Protein AF-A0A484GAE0-F1 (afdb_monomer_lite)

Foldseek 3Di:
DDDQPAAQDLDHPVVLQVQLQVQQCVLCVPQQADDPVCPQVSVQSSVVSSLVVSQVSRAPVVRDRDDDDDDTDDDDDDDDDDDDDDADSHHWHKDKDWHPSCVSRVDIDIDMDTDHDD

Secondary structure (DSSP, 8-state):
-----PPPPSS-HHHHHHHHHHHHHHHHTT-SS--GGGHHHHHHHHHHHHHHHHHHHHPPTTPPPPP-------PPS---------S-TTT-EEEEEEEGGGGGGT--EEEEEEE---

Organism: Colletotrichum orbiculare (strain 104-T / ATCC 96160 / CBS 514.97 / LARS 414 / MAFF 240422) (NCBI:txid1213857)

Structure (mmCIF, N/CA/C/O backbone):
data_AF-A0A484GAE0-F1
#
_entry.id   AF-A0A484GAE0-F1
#
loop_
_atom_site.group_PDB
_atom_site.id
_atom_site.type_symbol
_atom_site.label_atom_id
_atom_site.label_alt_id
_atom_site.label_comp_id
_atom_site.label_asym_id
_atom_site.label_entity_id
_atom_site.label_seq_id
_atom_site.pdbx_PDB_ins_code
_atom_site.Cartn_x
_atom_site.Cartn_y
_atom_site.Cartn_z
_atom_site.occupancy
_atom_site.B_iso_or_equiv
_atom_site.auth_seq_id
_atom_site.auth_comp_id
_atom_site.auth_asym_id
_atom_site.auth_atom_id
_atom_site.pdbx_PDB_model_num
ATOM 1 N N . MET A 1 1 ? -7.225 24.459 23.751 1.00 38.34 1 MET A N 1
ATOM 2 C CA . MET A 1 1 ? -7.377 23.717 22.484 1.00 38.34 1 MET A CA 1
ATOM 3 C C . MET A 1 1 ? -6.758 22.351 22.712 1.00 38.34 1 MET A C 1
ATOM 5 O O . MET A 1 1 ? -5.546 22.277 22.851 1.00 38.34 1 MET A O 1
ATOM 9 N N . SER A 1 2 ? -7.572 21.317 22.921 1.00 40.53 2 SER A N 1
ATOM 10 C CA . SER A 1 2 ? -7.071 19.954 23.134 1.00 40.53 2 SER A CA 1
ATOM 11 C C . SER A 1 2 ? -6.417 19.468 21.843 1.00 40.53 2 SER A C 1
ATOM 13 O O . SER A 1 2 ? -6.988 19.663 20.772 1.00 40.53 2 SER A O 1
ATOM 15 N N . ALA A 1 3 ? -5.213 18.900 21.927 1.00 42.19 3 ALA A N 1
ATOM 16 C CA . ALA A 1 3 ? -4.573 18.282 20.771 1.00 42.19 3 ALA A CA 1
ATOM 17 C C . ALA A 1 3 ? -5.516 17.211 20.191 1.00 42.19 3 ALA A C 1
ATOM 19 O O . ALA A 1 3 ? -6.124 16.481 20.981 1.00 42.19 3 ALA A O 1
ATOM 20 N N . PRO A 1 4 ? -5.675 17.115 18.859 1.00 52.09 4 PRO A N 1
ATOM 21 C CA . PRO A 1 4 ? -6.492 16.064 18.274 1.00 52.09 4 PRO A CA 1
ATOM 22 C C . PRO A 1 4 ? -5.880 14.719 18.670 1.00 52.09 4 PRO A C 1
ATOM 24 O O . PRO A 1 4 ? -4.743 14.413 18.310 1.00 52.09 4 PRO A O 1
ATOM 27 N N . THR A 1 5 ? -6.602 13.937 19.469 1.00 54.62 5 THR A N 1
ATOM 28 C CA . THR A 1 5 ? -6.259 12.539 19.727 1.00 54.62 5 THR A CA 1
ATOM 29 C C . THR A 1 5 ? -6.414 11.801 18.411 1.00 54.62 5 THR A C 1
ATOM 31 O O . THR A 1 5 ? -7.533 11.530 17.988 1.00 54.62 5 THR A O 1
ATOM 34 N N . THR A 1 6 ? -5.306 11.535 17.727 1.00 67.12 6 THR A N 1
ATOM 35 C CA . THR A 1 6 ? -5.304 10.720 16.516 1.00 67.12 6 THR A CA 1
ATOM 36 C C . THR A 1 6 ? -5.808 9.323 16.866 1.00 67.12 6 THR A C 1
ATOM 38 O O . THR A 1 6 ? -5.253 8.667 17.751 1.00 67.12 6 THR A O 1
ATOM 41 N N . ALA A 1 7 ? -6.876 8.875 16.197 1.00 82.06 7 ALA A N 1
ATOM 42 C CA . ALA A 1 7 ? -7.404 7.528 16.369 1.00 82.06 7 ALA A CA 1
ATOM 43 C C . ALA A 1 7 ? -6.282 6.496 16.194 1.00 82.06 7 ALA A C 1
ATOM 45 O O . ALA A 1 7 ? -5.466 6.582 15.269 1.00 82.06 7 ALA A O 1
ATOM 46 N N . THR A 1 8 ? -6.215 5.532 17.110 1.00 87.25 8 THR A N 1
ATOM 47 C CA . THR A 1 8 ? -5.205 4.475 17.036 1.00 87.25 8 THR A CA 1
ATOM 48 C C . THR A 1 8 ? -5.656 3.449 15.997 1.00 87.25 8 THR A C 1
ATOM 50 O O . THR A 1 8 ? -6.768 2.935 16.121 1.00 87.25 8 THR A O 1
ATOM 53 N N . PRO A 1 9 ? -4.841 3.141 14.974 1.00 90.62 9 PRO A N 1
ATOM 54 C CA . PRO A 1 9 ? -5.205 2.138 13.985 1.00 90.62 9 PRO A CA 1
ATOM 55 C C . PRO A 1 9 ? -5.290 0.745 14.626 1.00 90.62 9 PRO A C 1
ATOM 57 O O . PRO A 1 9 ? -4.556 0.460 15.576 1.00 90.62 9 PRO A O 1
ATOM 60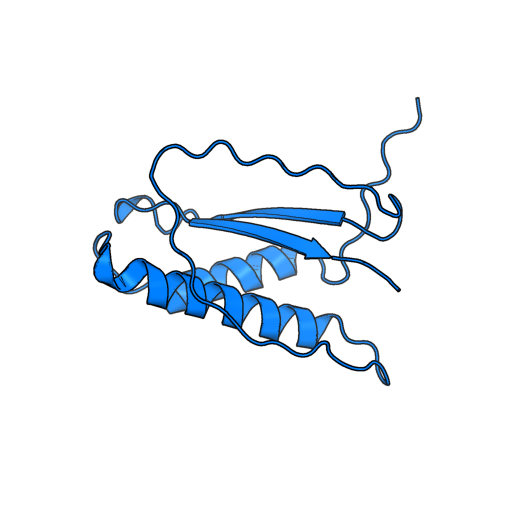 N N . PRO A 1 10 ? -6.109 -0.167 14.072 1.00 91.62 10 PRO A N 1
ATOM 61 C CA . PRO A 1 10 ? -6.232 -1.534 14.584 1.00 91.62 10 PRO A CA 1
ATOM 62 C C . PRO A 1 10 ? -4.955 -2.374 14.398 1.00 91.62 10 PRO A C 1
ATOM 64 O O . PRO A 1 10 ? -4.799 -3.415 15.026 1.00 91.62 10 PRO A O 1
ATOM 67 N N . VAL A 1 11 ? -4.028 -1.914 13.553 1.00 94.31 11 VAL A N 1
ATOM 68 C CA . VAL A 1 11 ? -2.691 -2.482 13.351 1.00 94.31 11 VAL A CA 1
ATOM 69 C C . VAL A 1 11 ? -1.672 -1.363 13.557 1.00 94.31 11 VAL A C 1
ATOM 71 O O . VAL A 1 11 ? -1.848 -0.263 13.036 1.00 94.31 11 VAL A O 1
ATOM 74 N N . ALA A 1 12 ? -0.592 -1.623 14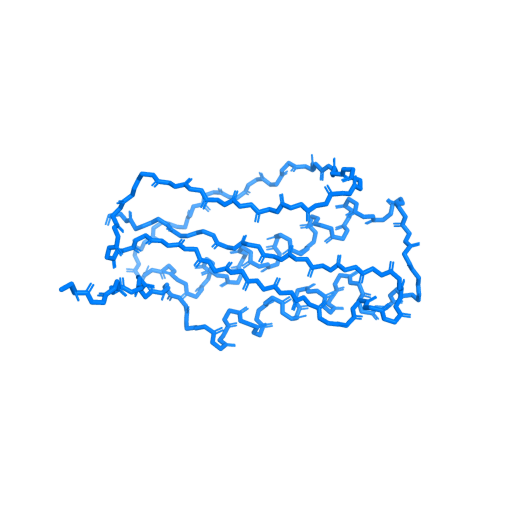.299 1.00 94.50 12 ALA A N 1
ATOM 75 C CA . ALA A 1 12 ? 0.415 -0.607 14.614 1.00 94.50 12 ALA A CA 1
ATOM 76 C C . ALA A 1 12 ? 1.014 0.040 13.349 1.00 94.50 12 ALA A C 1
ATOM 78 O O . ALA A 1 12 ? 1.310 -0.647 12.372 1.00 94.50 12 ALA A O 1
ATOM 79 N N . PHE A 1 13 ? 1.288 1.350 13.379 1.00 93.50 13 PHE A N 1
ATOM 80 C CA . PHE A 1 13 ? 1.790 2.096 12.212 1.00 93.50 13 PHE A CA 1
ATOM 81 C C . PHE A 1 13 ? 3.054 1.499 11.577 1.00 93.50 13 PHE A C 1
ATOM 83 O O . PHE A 1 13 ? 3.151 1.414 10.354 1.00 93.50 13 PHE A O 1
ATOM 90 N N . ASN A 1 14 ? 4.009 1.037 12.390 1.00 95.50 14 ASN A N 1
ATOM 91 C CA . ASN A 1 14 ? 5.219 0.381 11.881 1.00 95.50 14 ASN A CA 1
ATOM 92 C C . ASN A 1 14 ? 4.886 -0.893 11.096 1.00 95.50 14 ASN A C 1
ATOM 94 O O . ASN A 1 14 ? 5.528 -1.187 10.089 1.00 95.50 14 ASN A O 1
ATOM 98 N N . ARG A 1 15 ? 3.858 -1.624 11.534 1.00 97.12 15 ARG A N 1
ATOM 99 C CA . ARG A 1 15 ? 3.395 -2.836 10.870 1.00 97.12 15 ARG A CA 1
ATOM 100 C C . ARG A 1 15 ? 2.609 -2.518 9.597 1.00 97.12 15 ARG A C 1
ATOM 102 O O . ARG A 1 15 ? 2.873 -3.138 8.574 1.00 97.12 15 ARG A O 1
ATOM 109 N N . LEU A 1 16 ? 1.752 -1.493 9.609 1.00 97.19 16 LEU A N 1
ATOM 110 C CA . LEU A 1 16 ? 1.100 -0.978 8.394 1.00 97.19 16 LEU A CA 1
ATOM 111 C C . LEU A 1 16 ? 2.123 -0.565 7.327 1.00 97.19 16 LEU A C 1
ATOM 113 O O . LEU A 1 16 ? 1.974 -0.923 6.159 1.00 97.19 16 LEU A O 1
ATOM 117 N N . LYS A 1 17 ? 3.203 0.117 7.734 1.00 96.69 17 LYS A N 1
ATOM 118 C CA . LYS A 1 17 ? 4.319 0.469 6.844 1.00 96.69 17 LYS A CA 1
ATOM 119 C C . LYS A 1 17 ? 4.963 -0.770 6.220 1.00 96.69 17 LYS A C 1
ATOM 121 O O . LYS A 1 17 ? 5.203 -0.769 5.016 1.00 96.69 17 LYS A O 1
ATOM 126 N N . GLN A 1 18 ? 5.229 -1.812 7.008 1.00 97.81 18 GLN A N 1
ATOM 127 C CA . GLN A 1 18 ? 5.789 -3.071 6.499 1.00 97.81 18 GLN A CA 1
ATOM 128 C C . GLN A 1 18 ? 4.841 -3.749 5.506 1.00 97.81 18 GLN A C 1
ATOM 130 O O . GLN A 1 18 ? 5.248 -4.011 4.382 1.00 97.81 18 GLN A O 1
ATOM 135 N N . ILE A 1 19 ? 3.565 -3.927 5.868 1.00 98.19 19 ILE A N 1
ATOM 136 C CA . ILE A 1 19 ? 2.539 -4.526 4.996 1.00 98.19 19 ILE A CA 1
ATOM 137 C C . ILE A 1 19 ? 2.463 -3.791 3.651 1.00 98.19 19 ILE A C 1
ATOM 139 O O . ILE A 1 19 ? 2.461 -4.417 2.592 1.00 98.19 19 ILE A O 1
ATOM 143 N N . ALA A 1 20 ? 2.422 -2.457 3.686 1.00 98.00 20 ALA A N 1
ATOM 144 C CA . ALA A 1 20 ? 2.374 -1.631 2.487 1.00 98.00 20 ALA A CA 1
ATOM 145 C C . ALA A 1 20 ? 3.656 -1.750 1.644 1.00 98.00 20 ALA A C 1
ATOM 147 O O . ALA A 1 20 ? 3.581 -1.873 0.422 1.00 98.00 20 ALA A O 1
ATOM 148 N N . THR A 1 21 ? 4.824 -1.761 2.294 1.00 97.81 21 THR A N 1
ATOM 149 C CA . THR A 1 21 ? 6.124 -1.934 1.626 1.00 97.81 21 THR A CA 1
ATOM 150 C C . THR A 1 21 ? 6.197 -3.287 0.921 1.00 97.81 21 THR A C 1
ATOM 152 O O . THR A 1 21 ? 6.539 -3.339 -0.259 1.00 97.81 21 THR A O 1
ATOM 155 N N . ASP A 1 22 ? 5.823 -4.367 1.607 1.00 98.00 22 ASP A N 1
ATOM 156 C CA . ASP A 1 22 ? 5.870 -5.731 1.078 1.00 98.00 22 ASP A CA 1
ATOM 157 C C . ASP A 1 22 ? 4.879 -5.916 -0.081 1.00 98.00 22 ASP A C 1
ATOM 159 O O . ASP A 1 22 ? 5.212 -6.533 -1.096 1.00 98.00 22 ASP A O 1
ATOM 163 N N . ALA A 1 23 ? 3.681 -5.327 0.019 1.00 98.06 23 ALA A N 1
ATOM 164 C CA . ALA A 1 23 ? 2.689 -5.345 -1.053 1.00 98.06 23 ALA A CA 1
ATOM 165 C C . ALA A 1 23 ? 3.196 -4.630 -2.317 1.00 98.06 23 ALA A C 1
ATOM 167 O O . ALA A 1 23 ? 3.086 -5.178 -3.419 1.00 98.06 23 ALA A O 1
ATOM 168 N N . CYS A 1 24 ? 3.798 -3.445 -2.167 1.00 97.56 24 CYS A N 1
ATOM 169 C CA . CYS A 1 24 ? 4.430 -2.726 -3.273 1.00 97.56 24 CYS A CA 1
ATOM 170 C C . CYS A 1 24 ? 5.603 -3.518 -3.859 1.00 97.56 24 CYS A C 1
ATOM 172 O O . CYS A 1 24 ? 5.671 -3.717 -5.071 1.00 97.56 24 CYS A O 1
ATOM 174 N N . GLN A 1 25 ? 6.500 -4.028 -3.013 1.00 96.56 25 GLN A N 1
ATOM 175 C CA . GLN A 1 25 ? 7.657 -4.803 -3.453 1.00 96.56 25 GLN A CA 1
ATOM 176 C C . GLN A 1 25 ? 7.234 -6.061 -4.225 1.00 96.56 25 GLN A C 1
ATOM 178 O O . GLN A 1 25 ? 7.826 -6.381 -5.252 1.00 96.56 25 GLN A O 1
ATOM 183 N N . SER A 1 26 ? 6.184 -6.751 -3.779 1.00 97.06 26 SER A N 1
ATOM 184 C CA . SER A 1 26 ? 5.651 -7.930 -4.466 1.00 97.06 26 SER A CA 1
ATOM 185 C C . SER A 1 26 ? 5.038 -7.598 -5.832 1.00 97.06 26 SER A C 1
ATOM 187 O O . SER A 1 26 ? 5.199 -8.375 -6.772 1.00 97.06 26 SER A O 1
ATOM 189 N N . ALA A 1 27 ? 4.345 -6.463 -5.959 1.00 96.50 27 ALA A N 1
ATOM 190 C CA . ALA A 1 27 ? 3.650 -6.096 -7.193 1.00 96.50 27 ALA A CA 1
ATOM 191 C C . ALA A 1 27 ? 4.572 -5.462 -8.245 1.00 96.50 27 ALA A C 1
ATOM 193 O O . ALA A 1 27 ? 4.474 -5.783 -9.428 1.00 96.50 27 ALA A O 1
ATOM 194 N N . ILE A 1 28 ? 5.468 -4.566 -7.820 1.00 95.31 28 ILE A N 1
ATOM 195 C CA . ILE A 1 28 ? 6.268 -3.721 -8.724 1.00 95.31 28 ILE A CA 1
ATOM 196 C C . ILE A 1 28 ? 7.780 -3.836 -8.500 1.00 95.31 28 ILE A C 1
ATOM 198 O O . ILE A 1 28 ? 8.562 -3.189 -9.199 1.00 95.31 28 ILE A O 1
ATOM 202 N N . GLY A 1 29 ? 8.233 -4.663 -7.554 1.00 94.06 29 GLY A N 1
ATOM 203 C CA . GLY A 1 29 ? 9.651 -4.809 -7.208 1.00 94.06 29 GLY A CA 1
ATOM 204 C C . GLY A 1 29 ? 10.533 -5.226 -8.384 1.00 94.06 29 GLY A C 1
ATOM 205 O O . GLY A 1 29 ? 11.629 -4.691 -8.524 1.00 94.06 29 GLY A O 1
ATOM 206 N N . ALA A 1 30 ? 10.021 -6.091 -9.262 1.00 94.25 30 ALA A N 1
ATOM 207 C CA . ALA A 1 30 ? 10.725 -6.586 -10.447 1.00 94.25 30 ALA A CA 1
ATOM 208 C C . ALA A 1 30 ? 10.540 -5.722 -11.712 1.00 94.25 30 ALA A C 1
ATOM 210 O O . ALA A 1 30 ? 11.144 -6.017 -12.738 1.00 94.25 30 ALA A O 1
ATOM 211 N N . ALA A 1 31 ? 9.695 -4.685 -11.681 1.00 94.50 31 ALA A N 1
ATOM 212 C CA . ALA A 1 31 ? 9.535 -3.788 -12.823 1.00 94.50 31 ALA A CA 1
ATOM 213 C C . ALA A 1 31 ? 10.766 -2.880 -12.963 1.00 94.50 31 ALA A C 1
ATOM 215 O O . ALA A 1 31 ? 11.210 -2.297 -11.977 1.00 94.50 31 ALA A O 1
ATOM 216 N N . GLU A 1 32 ? 11.292 -2.731 -14.177 1.00 93.06 32 GLU A N 1
ATOM 217 C CA . GLU A 1 32 ? 12.413 -1.819 -14.463 1.00 93.06 32 GLU A CA 1
ATOM 218 C C . GLU A 1 32 ? 11.934 -0.398 -14.789 1.00 93.06 32 GLU A C 1
ATOM 220 O O . GLU A 1 32 ? 12.619 0.579 -14.504 1.00 93.06 32 GLU A O 1
ATOM 225 N N . PHE A 1 33 ? 10.734 -0.278 -15.355 1.00 92.38 33 PHE A N 1
ATOM 226 C CA . PHE A 1 33 ? 10.130 0.981 -15.772 1.00 92.38 33 PHE A CA 1
ATOM 227 C C . PHE A 1 33 ? 8.612 0.947 -15.588 1.00 92.38 33 PHE A C 1
ATOM 229 O O . PHE A 1 33 ? 7.992 -0.116 -15.483 1.00 92.38 33 PHE A O 1
ATOM 236 N N . TYR A 1 34 ? 8.008 2.132 -15.560 1.00 90.06 34 TYR A N 1
ATOM 237 C CA . TYR A 1 34 ? 6.560 2.291 -15.594 1.00 90.06 34 TYR A CA 1
ATOM 238 C C . TYR A 1 34 ? 5.963 1.685 -16.871 1.00 90.06 34 TYR A C 1
ATOM 240 O O . TYR A 1 34 ? 6.326 2.062 -17.983 1.00 90.06 34 TYR A O 1
ATOM 248 N N . ASP A 1 35 ? 4.993 0.792 -16.699 1.00 91.38 35 ASP A N 1
ATOM 249 C CA . ASP A 1 35 ? 4.242 0.164 -17.781 1.00 91.38 35 ASP A CA 1
ATOM 250 C C . ASP A 1 35 ? 2.748 0.396 -17.545 1.00 91.38 35 ASP A C 1
ATOM 252 O O . ASP A 1 35 ? 2.141 -0.190 -16.646 1.00 91.38 35 ASP A O 1
ATOM 256 N N . HIS A 1 36 ? 2.153 1.277 -18.354 1.00 89.50 36 HIS A N 1
ATOM 257 C CA . HIS A 1 36 ? 0.749 1.657 -18.214 1.00 89.50 36 HIS A CA 1
ATOM 258 C C . HIS A 1 36 ? -0.191 0.446 -18.275 1.00 89.50 36 HIS A C 1
ATOM 260 O O . HIS A 1 36 ? -1.137 0.373 -17.490 1.00 89.50 36 HIS A O 1
ATOM 266 N N . ALA A 1 37 ? 0.100 -0.527 -19.145 1.00 91.62 37 ALA A N 1
ATOM 267 C CA . ALA A 1 37 ? -0.741 -1.706 -19.341 1.00 91.62 37 ALA A CA 1
ATOM 268 C C . ALA A 1 37 ? -0.779 -2.621 -18.105 1.00 91.62 37 ALA A C 1
ATOM 270 O O . ALA A 1 37 ? -1.734 -3.372 -17.922 1.00 91.62 37 ALA A O 1
ATOM 271 N N . LYS A 1 38 ? 0.231 -2.536 -17.231 1.00 93.19 38 LYS A N 1
ATOM 272 C CA . LYS A 1 38 ? 0.324 -3.337 -16.002 1.00 93.19 38 LYS A CA 1
ATOM 273 C C . LYS A 1 38 ? -0.211 -2.626 -14.766 1.00 93.19 38 LYS A C 1
ATOM 275 O O . LYS A 1 38 ? -0.393 -3.268 -13.735 1.00 93.19 38 LYS A O 1
ATOM 280 N N . THR A 1 39 ? -0.496 -1.326 -14.847 1.00 90.81 39 THR A N 1
ATOM 281 C CA . THR A 1 39 ? -0.927 -0.543 -13.675 1.00 90.81 39 THR A CA 1
ATOM 282 C C . THR A 1 39 ? -2.195 -1.080 -13.022 1.00 90.81 39 THR A C 1
ATOM 284 O O . THR A 1 39 ? -2.286 -1.091 -11.797 1.00 90.81 39 THR A O 1
ATOM 287 N N . GLU A 1 40 ? -3.147 -1.583 -13.808 1.00 88.06 40 GLU A N 1
ATOM 288 C CA . GLU A 1 40 ? -4.361 -2.215 -13.286 1.00 88.06 40 GLU A CA 1
ATOM 289 C C . GLU A 1 40 ? -4.037 -3.463 -12.453 1.00 88.06 40 GLU A C 1
ATOM 291 O O . GLU A 1 40 ? -4.527 -3.614 -11.329 1.00 88.06 40 GLU A O 1
ATOM 296 N N . GLN A 1 41 ? -3.170 -4.329 -12.982 1.00 93.00 41 GLN A N 1
ATOM 297 C CA . GLN A 1 41 ? -2.718 -5.538 -12.301 1.00 93.00 41 GLN A CA 1
ATOM 298 C C . GLN A 1 41 ? -1.965 -5.188 -11.012 1.00 93.00 41 GLN A C 1
ATOM 300 O O . GLN A 1 41 ? -2.267 -5.746 -9.956 1.00 93.00 41 GLN A O 1
ATOM 305 N N . TRP A 1 42 ? -1.022 -4.243 -11.079 1.00 95.00 42 TRP A N 1
ATOM 306 C CA . TRP A 1 42 ? -0.233 -3.808 -9.927 1.00 95.00 42 TRP A CA 1
ATOM 307 C C . TRP A 1 42 ? -1.106 -3.207 -8.826 1.00 95.00 42 TRP A C 1
ATOM 309 O O . TRP A 1 42 ? -0.995 -3.620 -7.673 1.00 95.00 42 TRP A O 1
ATOM 319 N N . ASN A 1 43 ? -2.027 -2.302 -9.172 1.00 92.81 43 ASN A N 1
ATOM 320 C CA . ASN A 1 43 ? -2.959 -1.712 -8.209 1.00 92.81 43 ASN A CA 1
ATOM 321 C C . ASN A 1 43 ? -3.835 -2.784 -7.554 1.00 92.81 43 ASN A C 1
ATOM 323 O O . ASN A 1 43 ? -3.960 -2.819 -6.330 1.00 92.81 43 ASN A O 1
ATOM 327 N N . SER A 1 44 ? -4.394 -3.697 -8.350 1.00 93.00 44 SER A N 1
ATOM 328 C CA . SER A 1 44 ? -5.249 -4.773 -7.836 1.00 93.00 44 SER A CA 1
ATOM 329 C C . SER A 1 44 ? -4.488 -5.706 -6.890 1.00 93.00 44 SER A C 1
ATOM 331 O O . SER A 1 44 ? -5.021 -6.092 -5.845 1.00 93.00 44 SER A O 1
ATOM 333 N N . GLN A 1 45 ? -3.232 -6.031 -7.212 1.00 95.06 45 GLN A N 1
ATOM 334 C CA . GLN A 1 45 ? -2.364 -6.850 -6.366 1.00 95.06 45 GLN A CA 1
ATOM 335 C C . GLN A 1 45 ? -2.013 -6.140 -5.053 1.00 95.06 45 GLN A C 1
ATOM 337 O O . GLN A 1 45 ? -2.121 -6.756 -3.993 1.00 95.06 45 GLN A O 1
ATOM 342 N N . ILE A 1 46 ? -1.646 -4.854 -5.096 1.00 95.75 46 ILE A N 1
ATOM 343 C CA . ILE A 1 46 ? -1.321 -4.065 -3.897 1.00 95.75 46 ILE A CA 1
ATOM 344 C C . ILE A 1 46 ? -2.539 -3.979 -2.973 1.00 95.75 46 ILE A C 1
ATOM 346 O O . ILE A 1 46 ? -2.439 -4.332 -1.797 1.00 95.75 46 ILE A O 1
ATOM 350 N N . ILE A 1 47 ? -3.701 -3.585 -3.508 1.00 94.25 47 ILE A N 1
ATOM 351 C CA . ILE A 1 47 ? -4.952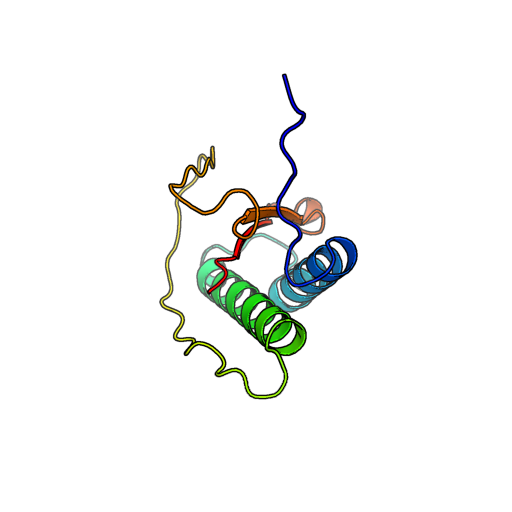 -3.466 -2.743 1.00 94.25 47 ILE A CA 1
ATOM 352 C C . ILE A 1 47 ? -5.315 -4.814 -2.107 1.00 94.25 47 ILE A C 1
ATOM 354 O O . ILE A 1 47 ? -5.607 -4.871 -0.912 1.00 94.25 47 ILE A O 1
ATOM 358 N N . SER A 1 48 ? -5.247 -5.905 -2.879 1.00 92.56 48 SER A N 1
ATOM 359 C CA . SER A 1 48 ? -5.558 -7.253 -2.385 1.00 92.56 48 SER A CA 1
ATOM 360 C C . SER A 1 48 ? -4.636 -7.682 -1.250 1.00 92.56 48 SER A C 1
ATOM 362 O O . SER A 1 48 ? -5.106 -8.223 -0.249 1.00 92.56 48 SER A O 1
ATOM 364 N N . SER A 1 49 ? -3.330 -7.464 -1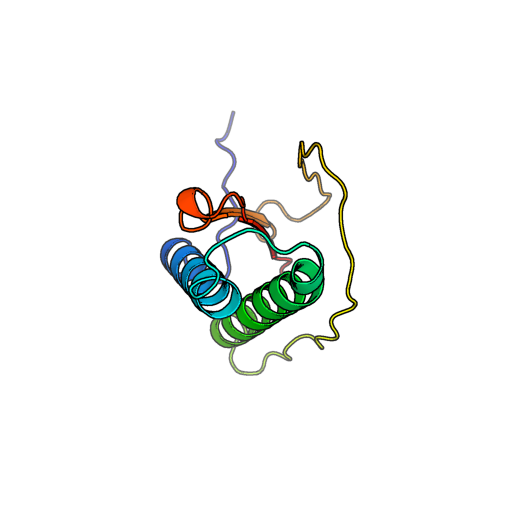.400 1.00 96.38 49 SER A N 1
ATOM 365 C CA . SER A 1 49 ? -2.331 -7.870 -0.409 1.00 96.38 49 SER A CA 1
ATOM 366 C C . SER A 1 49 ? -2.457 -7.070 0.884 1.00 96.38 49 SER A C 1
ATOM 368 O O . SER A 1 49 ? -2.479 -7.667 1.961 1.00 96.38 49 SER A O 1
ATOM 370 N N . VAL A 1 50 ? -2.617 -5.745 0.786 1.00 96.50 50 VAL A N 1
ATOM 371 C CA . VAL A 1 50 ? -2.810 -4.880 1.959 1.00 96.50 50 VAL A CA 1
ATOM 372 C C . VAL A 1 50 ? -4.079 -5.279 2.705 1.00 96.50 50 VAL A C 1
ATOM 374 O O . VAL A 1 50 ? -4.007 -5.524 3.905 1.00 96.50 50 VAL A O 1
ATOM 377 N N . LEU A 1 51 ? -5.215 -5.413 2.009 1.00 94.44 51 LEU A N 1
ATOM 378 C CA . LEU A 1 51 ? -6.495 -5.747 2.641 1.00 94.44 51 LEU A CA 1
ATOM 379 C C . LEU A 1 51 ? -6.472 -7.115 3.323 1.00 94.44 51 LEU A C 1
ATOM 381 O O . LEU A 1 51 ? -6.915 -7.231 4.463 1.00 94.44 51 LEU A O 1
ATOM 385 N N . LYS A 1 52 ? -5.910 -8.140 2.672 1.00 93.19 52 LYS A N 1
ATOM 386 C CA . LYS A 1 52 ? -5.769 -9.472 3.281 1.00 93.19 52 LYS A CA 1
ATOM 387 C C . LYS A 1 52 ? -4.950 -9.424 4.572 1.00 93.19 52 LYS A C 1
ATOM 389 O O . LYS A 1 52 ? -5.372 -10.001 5.572 1.00 93.19 52 LYS A O 1
ATOM 394 N N . ALA A 1 53 ? -3.812 -8.730 4.559 1.00 95.56 53 ALA A N 1
ATOM 395 C CA . ALA A 1 53 ? -2.941 -8.627 5.725 1.00 95.56 53 ALA A CA 1
ATOM 396 C C . ALA A 1 53 ? -3.604 -7.851 6.872 1.00 95.56 53 ALA A C 1
ATOM 398 O O . ALA A 1 53 ? -3.660 -8.354 7.993 1.00 95.56 53 ALA A O 1
ATOM 399 N N . VAL A 1 54 ? -4.177 -6.671 6.599 1.00 94.50 54 VAL A N 1
ATOM 400 C CA . VAL A 1 54 ? -4.824 -5.880 7.658 1.00 94.50 54 VAL A CA 1
ATOM 401 C C . VAL A 1 54 ? -6.044 -6.596 8.226 1.00 94.50 54 VAL A C 1
ATOM 403 O O . VAL A 1 54 ? -6.202 -6.597 9.439 1.00 94.50 54 VAL A O 1
ATOM 406 N N . ILE A 1 55 ? -6.866 -7.271 7.412 1.00 92.56 55 ILE A N 1
ATOM 407 C CA . ILE A 1 55 ? -8.009 -8.053 7.917 1.00 92.56 55 ILE A CA 1
ATOM 408 C C . ILE A 1 55 ? -7.514 -9.175 8.833 1.00 92.56 55 ILE A C 1
ATOM 410 O O . ILE A 1 55 ? -8.037 -9.339 9.935 1.00 92.56 55 ILE A O 1
ATOM 414 N N . SER A 1 56 ? -6.483 -9.911 8.410 1.00 91.81 56 SER A N 1
ATOM 415 C CA . SER A 1 56 ? -5.919 -11.006 9.203 1.00 91.81 56 SER A CA 1
ATOM 416 C C . SER A 1 56 ? -5.358 -10.544 10.549 1.00 91.81 56 SER A C 1
ATOM 418 O O . SER A 1 56 ? -5.422 -11.303 11.511 1.00 91.81 56 SER A O 1
ATOM 420 N N . GLU A 1 57 ? -4.792 -9.338 10.621 1.00 93.25 57 GLU A N 1
ATOM 421 C CA . GLU A 1 57 ? -4.165 -8.806 11.840 1.00 93.25 57 GLU A CA 1
ATOM 422 C C . GLU A 1 57 ? -5.116 -7.949 12.699 1.00 93.25 57 GLU A C 1
ATOM 424 O O . GLU A 1 57 ? -4.811 -7.694 13.860 1.00 93.25 57 GLU A O 1
ATOM 429 N N . SER A 1 58 ? -6.267 -7.521 12.161 1.00 90.50 58 SER A N 1
ATOM 430 C CA . SER A 1 58 ? -7.239 -6.659 12.863 1.00 90.50 58 SER A CA 1
ATOM 431 C C . SER A 1 58 ? -8.539 -7.346 13.276 1.00 90.50 58 SER A C 1
ATOM 433 O O . SER A 1 58 ? -9.275 -6.779 14.081 1.00 90.50 58 SER A O 1
ATOM 435 N N . THR A 1 59 ? -8.851 -8.537 12.753 1.00 86.12 59 THR A N 1
ATOM 436 C CA . THR A 1 59 ? -10.095 -9.245 13.101 1.00 86.12 59 THR A CA 1
ATOM 437 C C . THR A 1 59 ? -9.981 -9.850 14.508 1.00 86.12 59 THR A C 1
ATOM 439 O O . THR A 1 59 ? -9.158 -10.747 14.709 1.00 86.12 59 THR A O 1
ATOM 442 N N . PRO A 1 60 ? -10.795 -9.420 15.495 1.00 76.06 60 PRO A N 1
ATOM 443 C CA . PRO A 1 60 ? -10.792 -10.018 16.830 1.00 76.06 60 PRO A CA 1
ATOM 444 C C . PRO A 1 60 ? -11.227 -11.489 16.784 1.00 76.06 60 PRO A C 1
ATOM 446 O O . PRO A 1 60 ? -12.001 -11.885 15.912 1.00 76.06 60 PRO A O 1
ATOM 449 N N . GLN A 1 61 ? -10.794 -12.307 17.749 1.00 65.00 61 GLN A N 1
ATOM 450 C CA . GLN A 1 61 ? -11.300 -13.680 17.881 1.00 65.00 61 GLN A CA 1
ATOM 451 C C . GLN A 1 61 ? -12.832 -13.671 18.030 1.00 65.00 61 GLN A C 1
ATOM 453 O O . GLN A 1 61 ? -13.367 -13.077 18.962 1.00 65.00 61 GLN A O 1
ATOM 458 N N . GLY A 1 62 ? -13.533 -14.321 17.093 1.00 65.25 62 GLY A N 1
ATOM 459 C CA . GLY A 1 62 ? -15.002 -14.340 17.021 1.00 65.25 62 GLY A CA 1
ATOM 460 C C . GLY A 1 62 ? -15.631 -13.222 16.176 1.00 65.25 62 GLY A C 1
ATOM 461 O O . GLY A 1 62 ? -16.848 -13.212 16.004 1.00 65.25 62 GLY A O 1
ATOM 462 N N . GLY A 1 63 ? -14.831 -12.306 15.621 1.00 66.00 63 GLY A N 1
ATOM 463 C CA . GLY A 1 63 ? -15.281 -11.297 14.662 1.00 66.00 63 GLY A CA 1
ATOM 464 C C . GLY A 1 63 ? -15.489 -11.875 13.258 1.00 66.00 63 GLY A C 1
ATOM 465 O O . GLY A 1 63 ? -14.777 -12.782 12.831 1.00 66.00 63 GLY A O 1
ATOM 466 N N . SER A 1 64 ? -16.462 -11.338 12.519 1.00 71.31 64 SER A N 1
ATOM 467 C CA . SER A 1 64 ? -16.646 -11.664 11.099 1.00 71.31 64 SER A CA 1
ATOM 468 C C . SER A 1 64 ? -15.749 -10.771 10.245 1.00 71.31 64 SER A C 1
ATOM 470 O O . SER A 1 64 ? -15.856 -9.548 10.312 1.00 71.31 64 SER A O 1
ATOM 472 N N . ALA A 1 65 ? -14.880 -11.370 9.430 1.00 70.00 65 ALA A N 1
ATOM 473 C CA . ALA A 1 65 ? -14.094 -10.621 8.455 1.00 70.00 65 ALA A CA 1
ATOM 474 C C . ALA A 1 65 ? -15.019 -10.018 7.375 1.00 70.00 65 ALA A C 1
ATOM 476 O O . ALA A 1 65 ? -15.926 -10.709 6.897 1.00 70.00 65 ALA A O 1
ATOM 477 N N . PRO A 1 66 ? -14.808 -8.758 6.955 1.00 70.19 66 PRO A N 1
ATOM 478 C CA . PRO A 1 66 ? -15.596 -8.162 5.884 1.00 70.19 66 PRO A CA 1
ATOM 479 C C . PRO A 1 66 ? -15.347 -8.888 4.553 1.00 70.19 66 PRO A C 1
ATOM 481 O O . PRO A 1 66 ? -14.224 -9.290 4.241 1.00 70.19 66 PRO A O 1
ATOM 484 N N . ALA A 1 67 ? -16.400 -9.043 3.743 1.00 68.94 67 ALA A N 1
ATOM 485 C CA . ALA A 1 67 ? -16.278 -9.606 2.402 1.00 68.94 67 ALA A CA 1
ATOM 486 C C . ALA A 1 67 ? -15.466 -8.663 1.497 1.00 68.94 67 ALA A C 1
ATOM 488 O O . ALA A 1 67 ? -15.762 -7.472 1.398 1.00 68.94 67 ALA A O 1
ATOM 489 N N . TYR A 1 68 ? -14.462 -9.205 0.807 1.00 64.19 68 TYR A N 1
ATOM 490 C CA . TYR A 1 68 ? -13.605 -8.462 -0.115 1.00 64.19 68 TYR A CA 1
ATOM 491 C C . TYR A 1 68 ? -13.875 -8.880 -1.567 1.00 64.19 68 TYR A C 1
ATOM 493 O O . TYR A 1 68 ? -13.669 -10.039 -1.923 1.00 64.19 68 TYR A O 1
ATOM 501 N N . ASN A 1 69 ? -14.309 -7.934 -2.410 1.00 64.50 69 ASN A N 1
ATOM 502 C CA . ASN A 1 69 ? -14.437 -8.123 -3.859 1.00 64.50 69 ASN A CA 1
ATOM 503 C C . ASN A 1 69 ? -13.824 -6.921 -4.611 1.00 64.50 69 ASN A C 1
ATOM 505 O O . ASN A 1 69 ? -14.472 -5.872 -4.696 1.00 64.50 69 ASN A O 1
ATOM 509 N N . PRO A 1 70 ? -12.581 -7.021 -5.119 1.00 58.50 70 PRO A N 1
ATOM 510 C CA . PRO A 1 70 ? -11.941 -5.919 -5.825 1.00 58.50 70 PRO A CA 1
ATOM 511 C C . PRO A 1 70 ? -12.642 -5.624 -7.150 1.00 58.50 70 PRO A C 1
ATOM 513 O O . PRO A 1 70 ? -12.837 -6.517 -7.970 1.00 58.50 70 PRO A O 1
ATOM 516 N N . LYS A 1 71 ? -12.955 -4.348 -7.395 1.00 60.69 71 LYS A N 1
ATOM 517 C CA . LYS A 1 71 ? -13.279 -3.850 -8.736 1.00 60.69 71 LYS A CA 1
ATOM 518 C C . LYS A 1 71 ? -12.101 -3.018 -9.253 1.00 60.69 71 LYS A C 1
ATOM 520 O O . LYS A 1 71 ? -11.669 -2.117 -8.532 1.00 60.69 71 LYS A O 1
ATOM 525 N N . PRO A 1 72 ? -11.577 -3.293 -10.457 1.00 53.38 72 PRO A N 1
ATOM 526 C CA . PRO A 1 72 ? -10.471 -2.523 -11.015 1.00 53.38 72 PRO A CA 1
ATOM 527 C C . PRO A 1 72 ? -10.901 -1.087 -11.357 1.00 53.38 72 PRO A C 1
ATOM 529 O O . PRO A 1 72 ? -11.999 -0.856 -11.866 1.00 53.38 72 PRO A O 1
ATOM 532 N N . HIS A 1 73 ? -10.027 -0.111 -11.082 1.00 51.94 73 HIS A N 1
ATOM 533 C CA . HIS A 1 73 ? -10.177 1.277 -11.526 1.00 51.94 73 HIS A CA 1
ATOM 534 C C . HIS A 1 73 ? -8.804 1.916 -11.808 1.00 51.94 73 HIS A C 1
ATOM 536 O O . HIS A 1 73 ? -7.822 1.598 -11.138 1.00 51.94 73 HIS A O 1
ATOM 542 N N . VAL A 1 74 ? -8.730 2.820 -12.794 1.00 55.41 74 VAL A N 1
ATOM 543 C CA . VAL A 1 74 ? -7.495 3.505 -13.225 1.00 55.41 74 VAL A CA 1
ATOM 544 C C . VAL A 1 74 ? -7.693 5.024 -13.149 1.00 55.41 74 VAL A C 1
ATOM 546 O O . VAL A 1 74 ? -8.652 5.550 -13.711 1.00 55.41 74 VAL A O 1
ATOM 549 N N . GLY A 1 75 ? -6.778 5.732 -12.474 1.00 55.31 75 GLY A N 1
ATOM 550 C CA . GLY A 1 75 ? -6.740 7.202 -12.390 1.00 55.31 75 GLY A CA 1
ATOM 551 C C . GLY A 1 75 ? -5.807 7.855 -13.426 1.00 55.31 75 GLY A C 1
ATOM 552 O O . GLY A 1 75 ? -4.860 7.231 -13.901 1.00 55.31 75 GLY A O 1
ATOM 553 N N . ARG A 1 76 ? -6.071 9.123 -13.786 1.00 58.56 76 ARG A N 1
ATOM 554 C CA . ARG A 1 76 ? -5.273 9.951 -14.728 1.00 58.56 76 ARG A CA 1
ATOM 555 C C . ARG A 1 76 ? -4.299 10.896 -13.981 1.00 58.56 76 ARG A C 1
ATOM 557 O O . ARG A 1 76 ? -4.445 11.092 -12.781 1.00 58.56 76 ARG A O 1
ATOM 564 N N . ARG A 1 77 ? -3.293 11.465 -14.676 1.00 63.28 77 ARG A N 1
ATOM 565 C CA . ARG A 1 77 ? -2.198 12.287 -14.088 1.00 63.28 77 ARG A CA 1
ATOM 566 C C . ARG A 1 77 ? -2.662 13.646 -13.534 1.00 63.28 77 ARG A C 1
ATOM 568 O O . ARG A 1 77 ? -3.515 14.301 -14.122 1.00 63.28 77 ARG A O 1
ATOM 575 N N . GLY A 1 78 ? -1.978 14.073 -12.465 1.00 57.41 78 GLY A N 1
ATOM 576 C CA . GLY A 1 78 ? -2.261 15.251 -11.639 1.00 57.41 78 GLY A CA 1
ATOM 577 C C . GLY A 1 78 ? -2.965 14.822 -10.352 1.00 57.41 78 GLY A C 1
ATOM 578 O O . GLY A 1 78 ? -4.169 14.605 -10.371 1.00 57.41 78 GLY A O 1
ATOM 579 N N . MET A 1 79 ? -2.225 14.638 -9.251 1.00 62.94 79 MET A N 1
ATOM 580 C CA . MET A 1 79 ? -2.790 14.063 -8.025 1.00 62.94 79 MET A CA 1
ATOM 581 C C . MET A 1 79 ? -2.522 14.956 -6.815 1.00 62.94 79 MET A C 1
ATOM 583 O O . MET A 1 79 ? -1.455 14.911 -6.211 1.00 62.94 79 MET A O 1
ATOM 587 N N . HIS A 1 80 ? -3.527 15.747 -6.451 1.00 72.19 80 HIS A N 1
ATOM 588 C CA . HIS A 1 80 ? -3.703 16.220 -5.085 1.00 72.19 80 HIS A CA 1
ATOM 589 C C . HIS A 1 80 ? -4.797 15.352 -4.459 1.00 72.19 80 HIS A C 1
ATOM 591 O O . HIS A 1 80 ? -5.939 15.386 -4.914 1.00 72.19 80 HIS A O 1
ATOM 597 N N . SER A 1 81 ? -4.445 14.547 -3.456 1.00 78.25 81 SER A N 1
ATOM 598 C CA . SER A 1 81 ? -5.397 13.684 -2.755 1.00 78.25 81 SER A CA 1
ATOM 599 C C . SER A 1 81 ? -5.643 14.234 -1.358 1.00 78.25 81 SER A C 1
ATOM 601 O O . SER A 1 81 ? -4.703 14.398 -0.583 1.00 78.25 81 SER A O 1
ATOM 603 N N . ALA A 1 82 ? -6.903 14.509 -1.041 1.00 82.69 82 ALA A N 1
ATOM 604 C CA . ALA A 1 82 ? -7.352 14.892 0.289 1.00 82.69 82 ALA A CA 1
ATOM 605 C C . ALA A 1 82 ? -8.633 14.122 0.616 1.00 82.69 82 ALA A C 1
ATOM 607 O O . ALA A 1 82 ? -9.481 13.938 -0.256 1.00 82.69 82 ALA A O 1
ATOM 608 N N . THR A 1 83 ? -8.768 13.703 1.871 1.00 87.31 83 THR A N 1
ATOM 609 C CA . THR A 1 83 ? -9.923 12.943 2.358 1.00 87.31 83 THR A CA 1
ATOM 610 C C . THR A 1 83 ? -10.504 13.653 3.569 1.00 87.31 83 THR A C 1
ATOM 612 O O . THR A 1 83 ? -9.777 13.978 4.505 1.00 87.31 83 THR A O 1
ATOM 615 N N . GLY A 1 84 ? -11.812 13.898 3.540 1.00 87.69 84 GLY A N 1
ATOM 616 C CA . GLY A 1 84 ? -12.600 14.340 4.687 1.00 87.69 84 GLY A CA 1
ATOM 617 C C . GLY A 1 84 ? -13.703 13.325 4.966 1.00 87.69 84 GLY A C 1
ATOM 618 O O . GLY A 1 84 ? -14.152 12.639 4.047 1.00 87.69 84 GLY A O 1
ATOM 619 N N . ALA A 1 85 ? -14.128 13.215 6.221 1.00 88.56 85 ALA A N 1
ATOM 620 C CA . ALA A 1 85 ? -15.136 12.247 6.629 1.00 88.56 85 ALA A CA 1
ATOM 621 C C . ALA A 1 85 ? -15.948 12.740 7.828 1.00 88.56 85 ALA A C 1
ATOM 623 O O . ALA A 1 85 ? -15.502 13.597 8.589 1.00 88.56 85 ALA A O 1
ATOM 624 N N . TYR A 1 86 ? -17.140 12.165 7.980 1.00 92.12 86 TYR A N 1
ATOM 625 C CA . TYR A 1 86 ? -17.979 12.293 9.165 1.00 92.12 86 TYR A CA 1
ATOM 626 C C . TYR A 1 86 ? -17.946 10.952 9.908 1.00 92.12 86 TYR A C 1
ATOM 628 O O . TYR A 1 86 ? -18.530 9.982 9.425 1.00 92.12 86 TYR A O 1
ATOM 636 N N . TRP A 1 87 ? -17.196 10.878 11.011 1.00 93.00 87 TRP A N 1
ATOM 637 C CA . TRP A 1 87 ? -16.865 9.622 11.699 1.00 93.00 87 TRP A CA 1
ATOM 638 C C . TRP A 1 87 ? -16.622 9.816 13.205 1.00 93.00 87 TRP A C 1
ATOM 640 O O . TRP A 1 87 ? -16.607 10.954 13.687 1.00 93.00 87 TRP A O 1
ATOM 650 N N . ASP A 1 88 ? -16.392 8.731 13.948 1.00 91.19 88 ASP A N 1
ATOM 651 C CA . ASP A 1 88 ? -15.946 8.797 15.345 1.00 91.19 88 ASP A CA 1
ATOM 652 C C . ASP A 1 88 ? -14.444 9.118 15.405 1.00 91.19 88 ASP A C 1
ATOM 654 O O . ASP A 1 88 ? -13.600 8.256 15.171 1.00 91.19 88 ASP A O 1
ATOM 658 N N . GLU A 1 89 ? -14.091 10.353 15.776 1.00 89.75 89 GLU A N 1
ATOM 659 C CA . GLU A 1 89 ? -12.698 10.830 15.854 1.00 89.75 89 GLU A CA 1
ATOM 660 C C . GLU A 1 89 ? -11.788 9.994 16.769 1.00 89.75 89 GLU A C 1
ATOM 662 O O . GLU A 1 89 ? -10.562 10.073 16.657 1.00 89.75 89 GLU A O 1
ATOM 667 N N . LYS A 1 90 ? -12.356 9.214 17.697 1.00 89.06 90 LYS A N 1
ATOM 668 C CA . LYS A 1 90 ? -11.579 8.394 18.635 1.00 89.06 90 LYS A CA 1
ATOM 669 C C . LYS A 1 90 ? -11.290 6.998 18.102 1.00 89.06 90 LYS A C 1
ATOM 671 O O . LYS A 1 90 ? -10.350 6.365 18.586 1.00 89.06 90 LYS A O 1
ATOM 676 N N . LYS A 1 91 ? -12.100 6.503 17.166 1.00 89.12 91 LYS A N 1
ATOM 677 C CA . LYS A 1 91 ? -12.062 5.104 16.720 1.00 89.12 91 LYS A CA 1
ATOM 678 C C . LYS A 1 91 ? -11.762 4.957 15.234 1.00 89.12 91 LYS A C 1
ATOM 680 O O . LYS A 1 91 ? -11.066 4.019 14.850 1.00 89.12 91 LYS A O 1
ATOM 685 N N . ASP A 1 92 ? -12.240 5.894 14.431 1.00 92.94 92 ASP A N 1
ATOM 686 C CA . ASP A 1 92 ? -12.138 5.875 12.981 1.00 92.94 92 ASP A CA 1
ATOM 687 C C . ASP A 1 92 ? -10.974 6.749 12.537 1.00 92.94 92 ASP A C 1
ATOM 689 O O . ASP A 1 92 ? -10.637 7.759 13.162 1.00 92.94 92 ASP A O 1
ATOM 693 N N . GLY A 1 93 ? -10.332 6.368 11.443 1.00 93.19 93 GLY A N 1
ATOM 694 C CA . GLY A 1 93 ? -9.192 7.134 10.985 1.00 93.19 93 GLY A CA 1
ATOM 695 C C . GLY A 1 93 ? -8.655 6.708 9.642 1.00 93.19 93 GLY A C 1
ATOM 696 O O . GLY A 1 93 ? -9.159 5.804 8.972 1.00 93.19 93 GLY A O 1
ATOM 697 N N . MET A 1 94 ? -7.606 7.419 9.249 1.00 94.19 94 MET A N 1
ATOM 698 C CA . MET A 1 94 ? -6.902 7.193 8.004 1.00 94.19 94 MET A CA 1
ATOM 699 C C . MET A 1 94 ? -5.395 7.229 8.206 1.00 94.19 94 MET A C 1
ATOM 701 O O . MET A 1 94 ? -4.869 7.905 9.091 1.00 94.19 94 MET A O 1
ATOM 705 N N . TRP A 1 95 ? -4.697 6.518 7.335 1.00 94.38 95 TRP A N 1
ATOM 706 C CA . TRP A 1 95 ? -3.250 6.499 7.261 1.00 94.38 95 TRP A CA 1
ATOM 707 C C . TRP A 1 95 ? -2.819 6.548 5.801 1.00 94.38 95 TRP A C 1
ATOM 709 O O . TRP A 1 95 ? -3.348 5.811 4.971 1.00 94.38 95 TRP A O 1
ATOM 719 N N . SER A 1 96 ? -1.844 7.404 5.502 1.00 93.62 96 SER A N 1
ATOM 720 C CA . SER A 1 96 ? -1.280 7.560 4.164 1.00 93.62 96 SER A CA 1
ATOM 721 C C . SER A 1 96 ? 0.188 7.157 4.158 1.00 93.62 96 SER A C 1
ATOM 723 O O . SER A 1 96 ? 0.941 7.483 5.077 1.00 93.62 96 SER A O 1
ATOM 725 N N . TYR A 1 97 ? 0.600 6.479 3.094 1.00 94.62 97 TYR A N 1
ATOM 726 C CA . TYR A 1 97 ? 1.957 5.999 2.886 1.00 94.62 97 TYR A CA 1
ATOM 727 C C . TYR A 1 97 ? 2.378 6.212 1.439 1.00 94.62 97 TYR A C 1
ATOM 729 O O . TYR A 1 97 ? 1.647 5.865 0.514 1.00 94.62 97 TYR A O 1
ATOM 737 N N . LYS A 1 98 ? 3.574 6.766 1.248 1.00 92.75 98 LYS A N 1
ATOM 738 C CA . LYS A 1 98 ? 4.242 6.827 -0.049 1.00 92.75 98 LYS A CA 1
ATOM 739 C C . LYS A 1 98 ? 5.332 5.756 -0.075 1.00 92.75 98 LYS A C 1
ATOM 741 O O . LYS A 1 98 ? 6.125 5.672 0.859 1.00 92.75 98 LYS A O 1
ATOM 746 N N . TYR A 1 99 ? 5.340 4.934 -1.119 1.00 94.00 99 TYR A N 1
ATOM 747 C CA . TYR A 1 99 ? 6.378 3.933 -1.347 1.00 94.00 99 TYR A CA 1
ATOM 748 C C . TYR A 1 99 ? 7.511 4.532 -2.177 1.00 94.00 99 TYR A C 1
ATOM 750 O O . TYR A 1 99 ? 7.301 4.943 -3.318 1.00 94.00 99 TYR A O 1
ATOM 758 N N . ASP A 1 100 ? 8.715 4.526 -1.613 1.00 88.19 100 ASP A N 1
ATOM 759 C CA . ASP A 1 100 ? 9.884 5.170 -2.221 1.00 88.19 100 ASP A CA 1
ATOM 760 C C . ASP A 1 100 ? 10.558 4.298 -3.301 1.00 88.19 100 ASP A C 1
ATOM 762 O O . ASP A 1 100 ? 11.243 4.804 -4.185 1.00 88.19 100 ASP A O 1
ATOM 766 N N . GLY A 1 101 ? 10.333 2.976 -3.304 1.00 85.19 101 GLY A N 1
ATOM 767 C CA . GLY A 1 101 ? 11.007 2.040 -4.224 1.00 85.19 101 GLY A CA 1
ATOM 768 C C . GLY A 1 101 ? 10.543 2.094 -5.689 1.00 85.19 101 GLY A C 1
ATOM 769 O O . GLY A 1 101 ? 11.009 1.303 -6.514 1.00 85.19 101 GLY A O 1
ATOM 770 N N 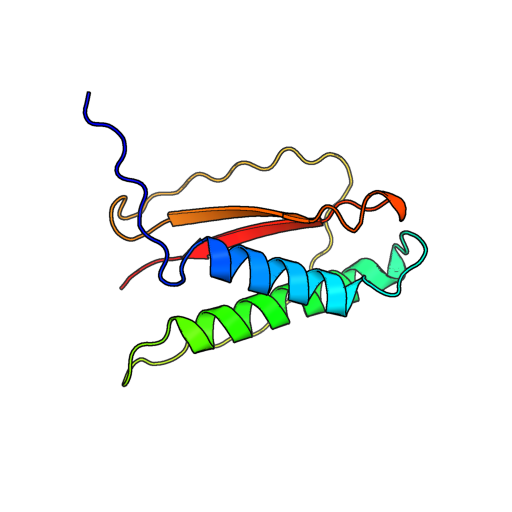. GLY A 1 102 ? 9.610 2.991 -6.018 1.00 82.81 102 GLY A N 1
ATOM 771 C CA . GLY A 1 102 ? 9.143 3.238 -7.382 1.00 82.81 102 GLY A CA 1
ATOM 772 C C . GLY A 1 102 ? 9.886 4.366 -8.107 1.00 82.81 102 GLY A C 1
ATOM 773 O O . GLY A 1 102 ? 9.911 4.370 -9.339 1.00 82.81 102 GLY A O 1
ATOM 774 N N . GLU A 1 103 ? 10.512 5.299 -7.378 1.00 81.31 103 GLU A N 1
ATOM 775 C CA . GLU A 1 103 ? 11.009 6.562 -7.949 1.00 81.31 103 GLU A CA 1
ATOM 776 C C . GLU A 1 103 ? 12.042 6.321 -9.060 1.00 81.31 103 GLU A C 1
ATOM 778 O O . GLU A 1 103 ? 11.896 6.821 -10.176 1.00 81.31 103 GLU A O 1
ATOM 783 N N . GLY A 1 104 ? 13.017 5.441 -8.808 1.00 79.56 104 GLY A N 1
ATOM 784 C CA . GLY A 1 104 ? 14.037 5.049 -9.790 1.00 79.56 104 GLY A CA 1
ATOM 785 C C . GLY A 1 104 ? 13.498 4.310 -11.023 1.00 79.56 104 GLY A C 1
ATOM 786 O O . GLY A 1 104 ? 14.232 4.125 -11.988 1.00 79.56 104 GLY A O 1
ATOM 787 N N . LYS A 1 105 ? 12.222 3.907 -11.011 1.00 86.94 105 LYS A N 1
ATOM 788 C CA . LYS A 1 105 ? 11.523 3.220 -12.111 1.00 86.94 105 LYS A CA 1
ATOM 789 C C . LYS A 1 105 ? 10.541 4.145 -12.840 1.00 86.94 105 LYS A C 1
ATOM 791 O O . LYS A 1 105 ? 9.765 3.693 -13.684 1.00 86.94 105 LYS A O 1
ATOM 796 N N . GLY A 1 106 ? 10.529 5.435 -12.492 1.00 84.25 106 GLY A N 1
ATOM 797 C CA . GLY A 1 106 ? 9.619 6.428 -13.060 1.00 84.25 106 GLY A CA 1
ATOM 798 C C . GLY A 1 106 ? 8.174 6.299 -12.571 1.00 84.25 106 GLY A C 1
ATOM 799 O O . GLY A 1 106 ? 7.255 6.667 -13.305 1.00 84.25 106 GLY A O 1
ATOM 800 N N . MET A 1 107 ? 7.951 5.758 -11.367 1.00 87.06 107 MET A N 1
ATOM 801 C CA . MET A 1 107 ? 6.613 5.577 -10.796 1.00 87.06 107 MET A CA 1
ATOM 802 C C . MET A 1 107 ? 6.548 5.974 -9.318 1.00 87.06 107 MET A C 1
ATOM 804 O O . MET A 1 107 ? 7.411 5.619 -8.530 1.00 87.06 107 MET A O 1
ATOM 808 N N . ASP A 1 108 ? 5.479 6.656 -8.918 1.00 88.25 108 ASP A N 1
ATOM 809 C CA . ASP A 1 108 ? 5.147 6.869 -7.508 1.00 88.25 108 ASP A CA 1
ATOM 810 C C . ASP A 1 108 ? 3.966 5.972 -7.130 1.00 88.25 108 ASP A C 1
ATOM 812 O O . ASP A 1 108 ? 2.987 5.887 -7.877 1.00 88.25 108 ASP A O 1
ATOM 816 N N . VAL A 1 109 ? 4.023 5.346 -5.952 1.00 91.19 109 VAL A N 1
ATOM 817 C CA . VAL A 1 109 ? 2.882 4.623 -5.374 1.00 91.19 109 VAL A CA 1
ATOM 818 C C . VAL A 1 109 ? 2.503 5.271 -4.049 1.00 91.19 109 VAL A C 1
ATOM 820 O O . VAL A 1 109 ? 3.326 5.389 -3.140 1.00 91.19 109 VAL A O 1
ATOM 823 N N . VAL A 1 110 ? 1.242 5.687 -3.944 1.00 92.50 110 VAL A N 1
ATOM 824 C CA . VAL A 1 110 ? 0.649 6.249 -2.728 1.00 92.50 110 VAL A CA 1
ATOM 825 C C . VAL A 1 110 ? -0.499 5.346 -2.296 1.00 92.50 110 VAL A C 1
ATOM 827 O O . VAL A 1 110 ? -1.380 5.030 -3.093 1.00 92.50 110 VAL A O 1
ATOM 830 N N . ILE A 1 111 ? -0.483 4.930 -1.034 1.00 94.19 111 ILE A N 1
ATOM 831 C CA . ILE A 1 111 ? -1.500 4.088 -0.408 1.00 94.19 111 ILE A CA 1
ATOM 832 C C . ILE A 1 111 ? -2.185 4.906 0.677 1.00 94.19 111 ILE A C 1
ATOM 834 O O . ILE A 1 111 ? -1.521 5.516 1.512 1.00 94.19 111 ILE A O 1
ATOM 838 N N . MET A 1 112 ? -3.514 4.884 0.680 1.00 94.25 112 MET A N 1
ATOM 839 C CA . MET A 1 112 ? -4.331 5.407 1.766 1.00 94.25 112 MET A CA 1
ATOM 840 C C . MET A 1 112 ? -5.178 4.267 2.328 1.00 94.25 112 MET A C 1
ATOM 842 O O . MET A 1 112 ? -5.916 3.616 1.589 1.00 94.25 112 MET A O 1
ATOM 846 N N . LEU A 1 113 ? -5.059 4.028 3.628 1.00 94.12 113 LEU A N 1
ATOM 847 C CA . LEU A 1 113 ? -5.865 3.075 4.379 1.00 94.12 113 LEU A CA 1
ATOM 848 C C . LEU A 1 113 ? -6.848 3.852 5.252 1.00 94.12 113 LEU A C 1
ATOM 850 O O . LEU A 1 113 ? -6.434 4.754 5.972 1.00 94.12 113 LEU A O 1
ATOM 854 N N . ILE A 1 114 ? -8.123 3.479 5.209 1.00 94.06 114 ILE A N 1
ATOM 855 C CA . ILE A 1 114 ? -9.168 3.994 6.100 1.00 94.06 114 ILE A CA 1
ATOM 856 C C . ILE A 1 114 ? -9.679 2.823 6.936 1.00 94.06 114 ILE A C 1
ATOM 858 O O . ILE A 1 114 ? -9.884 1.733 6.396 1.00 94.06 114 ILE A O 1
ATOM 862 N N . TRP A 1 115 ? -9.890 3.045 8.230 1.00 92.69 115 TRP A N 1
ATOM 863 C CA . TRP A 1 115 ? -10.564 2.098 9.115 1.00 92.69 115 TRP A CA 1
ATOM 864 C C . TRP A 1 115 ? -11.773 2.757 9.775 1.00 92.69 115 TRP A C 1
ATOM 866 O O . TRP A 1 115 ? -11.749 3.943 10.103 1.00 92.69 115 TRP A O 1
ATOM 876 N N . VAL A 1 116 ? -12.822 1.957 9.958 1.00 91.94 116 VAL A N 1
ATOM 877 C CA . VAL A 1 116 ? -14.062 2.341 10.635 1.00 91.94 116 VAL A CA 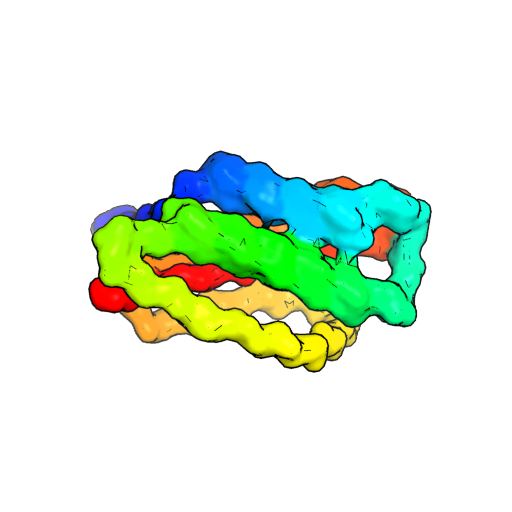1
ATOM 878 C C . VAL A 1 116 ? -14.352 1.266 11.676 1.00 91.94 116 VAL A C 1
ATOM 880 O O . VAL A 1 116 ? -14.443 0.084 11.330 1.00 91.94 116 VAL A O 1
ATOM 883 N N . ALA A 1 117 ? -14.423 1.656 12.941 1.00 88.00 117 ALA A N 1
ATOM 884 C CA . ALA A 1 117 ? -14.787 0.772 14.034 1.00 88.00 117 ALA A CA 1
ATOM 885 C C . ALA A 1 117 ? -16.304 0.543 14.072 1.00 88.00 117 ALA A C 1
ATOM 887 O O . ALA A 1 117 ? -17.088 1.335 13.551 1.00 88.00 117 ALA A O 1
ATOM 888 N N . ILE A 1 118 ? -16.706 -0.556 14.711 1.00 82.06 118 ILE A N 1
ATOM 889 C CA . ILE A 1 118 ? -18.111 -0.886 14.989 1.00 82.06 118 ILE A CA 1
ATOM 890 C C . ILE A 1 118 ? -18.481 -0.382 16.390 1.00 82.06 118 ILE A C 1
ATOM 892 O O . ILE A 1 118 ? -17.614 -0.434 17.299 1.00 82.06 118 ILE A O 1
#

Radius of gyration: 15.71 Å; chains: 1; bounding box: 32×38×42 Å

InterPro domains:
  IPR005334 Dynein light chain Tctex-1-like [PF03645] (16-112)
  IPR005334 Dynein light chain Tctex-1-like [PTHR21255] (13-55)
  IPR038586 Tctex-1-like superfamily [G3DSA:3.30.1140.40] (14-118)

Sequence (118 aa):
MSAPTTATPPVAFNRLKQIATDACQSAIGAAEFYDHAKTEQWNSQIISSVLKAVISESTPQGGSAPAYNPKPHVGRRGMHSATGAYWDEKKDGMWSYKYDGGEGKGMDVVIMLIWVAI

pLDDT: mean 84.69, std 14.61, range [38.34, 98.19]